Protein AF-A0AAV3X616-F1 (afdb_monomer_lite)

Organism: NCBI:txid2530354

Radius of gyration: 13.91 Å; chains: 1; bounding box: 38×22×37 Å

Foldseek 3Di:
DWAWLVRCCVVLVNDSVRVVVCCVVVQWPWDDDPPDPTITTDPVSCCVRSVVVVVVVVVVVPPPD

Structure (mmCIF, N/CA/C/O backbone):
data_AF-A0AAV3X616-F1
#
_entry.id   AF-A0AAV3X616-F1
#
loop_
_atom_site.group_PDB
_atom_site.id
_atom_site.type_symbol
_atom_site.label_atom_id
_atom_site.label_alt_id
_atom_site.label_comp_id
_atom_site.label_asym_id
_atom_site.label_entity_id
_atom_site.label_seq_id
_atom_site.pdbx_PDB_ins_code
_atom_site.Cartn_x
_atom_site.Cartn_y
_atom_site.Cartn_z
_atom_site.occupancy
_atom_site.B_iso_or_equiv
_atom_site.auth_seq_id
_atom_site.auth_comp_id
_atom_site.auth_asym_id
_atom_site.auth_atom_id
_atom_site.pdbx_PDB_model_num
ATOM 1 N N . MET A 1 1 ? -4.277 6.169 -11.054 1.00 90.06 1 MET A N 1
ATOM 2 C CA . MET A 1 1 ? -2.858 6.604 -10.965 1.00 90.06 1 MET A CA 1
ATOM 3 C C . MET A 1 1 ? -2.082 5.642 -10.073 1.00 90.06 1 MET A C 1
ATOM 5 O O . MET A 1 1 ? -2.617 5.245 -9.043 1.00 90.06 1 MET A O 1
ATOM 9 N N . TYR A 1 2 ? -0.843 5.295 -10.439 1.00 94.06 2 TYR A N 1
ATOM 10 C CA . TYR A 1 2 ? 0.048 4.457 -9.626 1.00 94.06 2 TYR A CA 1
ATOM 11 C C . TYR A 1 2 ? 1.111 5.297 -8.907 1.00 94.06 2 TYR A C 1
ATOM 13 O O . TYR A 1 2 ? 1.750 6.152 -9.520 1.00 94.06 2 TYR A O 1
ATOM 21 N N . LEU A 1 3 ? 1.311 5.047 -7.614 1.00 94.38 3 LEU A N 1
ATOM 22 C CA . LEU A 1 3 ? 2.203 5.809 -6.738 1.00 94.38 3 LEU A CA 1
ATOM 23 C C . LEU A 1 3 ? 3.394 4.965 -6.284 1.00 94.38 3 LEU A C 1
ATOM 25 O O . LEU A 1 3 ? 3.256 3.770 -6.027 1.00 94.38 3 LEU A O 1
ATOM 29 N N . SER A 1 4 ? 4.562 5.596 -6.153 1.00 93.81 4 SER A N 1
ATOM 30 C CA . SER A 1 4 ? 5.712 4.970 -5.496 1.00 93.81 4 SER A CA 1
ATOM 31 C C . SER A 1 4 ? 5.412 4.717 -4.009 1.00 93.81 4 SER A C 1
ATOM 33 O O . SER A 1 4 ? 4.529 5.372 -3.448 1.00 93.81 4 SER A O 1
ATOM 35 N N . PRO A 1 5 ? 6.155 3.819 -3.337 1.00 91.75 5 PRO A N 1
ATOM 36 C CA . PRO A 1 5 ? 5.948 3.547 -1.917 1.00 91.75 5 PRO A CA 1
ATOM 37 C C . PRO A 1 5 ? 6.056 4.809 -1.050 1.00 91.75 5 PRO A C 1
ATOM 39 O O . PRO A 1 5 ? 5.208 5.030 -0.196 1.00 91.75 5 PRO A O 1
ATOM 42 N N . GLN A 1 6 ? 7.045 5.669 -1.320 1.00 92.56 6 GLN A N 1
ATOM 43 C CA . GLN A 1 6 ? 7.241 6.934 -0.601 1.00 92.56 6 GLN A CA 1
ATOM 44 C C . GLN A 1 6 ? 6.072 7.902 -0.813 1.00 92.56 6 GLN A C 1
ATOM 46 O O . GLN A 1 6 ? 5.556 8.464 0.149 1.00 92.56 6 GLN A O 1
ATOM 51 N N . LYS A 1 7 ? 5.607 8.057 -2.060 1.00 94.50 7 LYS A N 1
ATOM 52 C CA . LYS A 1 7 ? 4.508 8.976 -2.376 1.00 94.50 7 LYS A CA 1
ATOM 53 C C . LYS A 1 7 ? 3.172 8.487 -1.818 1.00 94.50 7 LYS A C 1
ATOM 55 O O . LYS A 1 7 ? 2.383 9.295 -1.344 1.00 94.50 7 LYS A O 1
ATOM 60 N N . ALA A 1 8 ? 2.918 7.179 -1.855 1.00 94.06 8 ALA A N 1
ATOM 61 C CA . ALA A 1 8 ? 1.737 6.585 -1.235 1.00 94.06 8 ALA A CA 1
ATOM 62 C C . ALA A 1 8 ? 1.770 6.738 0.293 1.00 94.06 8 ALA A C 1
ATOM 64 O O . ALA A 1 8 ? 0.760 7.110 0.883 1.00 94.06 8 ALA A O 1
ATOM 65 N N . ALA A 1 9 ? 2.930 6.514 0.916 1.00 93.62 9 ALA A N 1
ATOM 66 C CA . ALA A 1 9 ? 3.087 6.667 2.355 1.00 93.62 9 ALA A CA 1
ATOM 67 C C . ALA A 1 9 ? 2.816 8.102 2.815 1.00 93.62 9 ALA A C 1
ATOM 69 O O . ALA A 1 9 ? 2.013 8.298 3.716 1.00 93.62 9 ALA A O 1
ATOM 70 N N . GLN A 1 10 ? 3.401 9.097 2.139 1.00 94.50 10 GLN A N 1
ATOM 71 C CA . GLN A 1 10 ? 3.153 10.510 2.441 1.00 94.50 10 GLN A CA 1
ATOM 72 C C . GLN A 1 10 ? 1.704 10.926 2.171 1.00 94.50 10 GLN A C 1
ATOM 74 O O . GLN A 1 10 ? 1.099 11.604 2.991 1.00 94.50 10 GLN A O 1
ATOM 79 N N . LYS A 1 11 ? 1.128 10.530 1.027 1.00 93.50 11 LYS A N 1
ATOM 80 C CA . LYS A 1 11 ? -0.216 10.983 0.634 1.00 93.50 11 LYS A CA 1
ATOM 81 C C . LYS A 1 11 ? -1.310 10.457 1.565 1.00 93.50 11 LYS A C 1
ATOM 83 O O . LYS A 1 11 ? -2.272 11.170 1.832 1.00 93.50 11 LYS A O 1
ATOM 88 N N . TYR A 1 12 ? -1.200 9.203 1.993 1.00 91.50 12 TYR A N 1
ATOM 89 C CA . TYR A 1 12 ? -2.251 8.542 2.770 1.00 91.50 12 TYR A CA 1
ATOM 90 C C . TYR A 1 12 ? -1.924 8.413 4.255 1.00 91.50 12 TYR A C 1
ATOM 92 O O . TYR A 1 12 ? -2.766 7.915 5.001 1.00 91.50 12 TYR A O 1
ATOM 100 N N . ASP A 1 13 ? -0.738 8.870 4.662 1.00 91.56 13 ASP A N 1
ATOM 101 C CA . ASP A 1 13 ? -0.194 8.702 6.008 1.00 91.56 13 ASP A CA 1
ATOM 102 C C . ASP A 1 13 ? -0.187 7.223 6.440 1.00 91.56 13 ASP A C 1
ATOM 104 O O . ASP A 1 13 ? -0.705 6.822 7.480 1.00 91.56 13 ASP A O 1
ATOM 108 N N . ILE A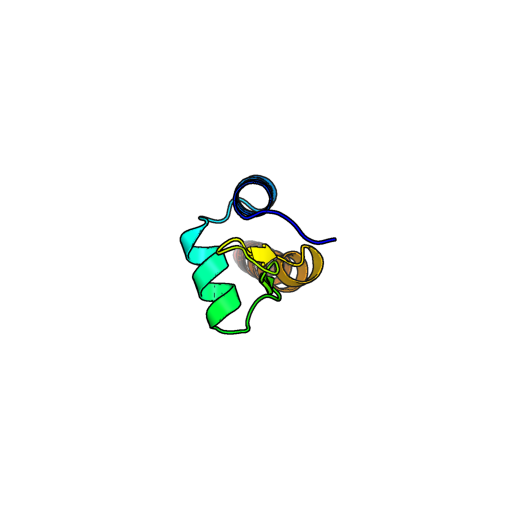 1 14 ? 0.340 6.363 5.559 1.00 91.00 14 ILE A N 1
ATOM 109 C CA . ILE A 1 14 ? 0.402 4.908 5.759 1.00 91.00 14 ILE A CA 1
ATOM 110 C C . ILE A 1 14 ? 1.857 4.462 5.736 1.00 91.00 14 ILE A C 1
ATOM 112 O O . ILE A 1 14 ? 2.580 4.691 4.768 1.00 91.00 14 ILE A O 1
ATOM 116 N N . HIS A 1 15 ? 2.281 3.725 6.760 1.00 92.31 15 HIS A N 1
ATOM 117 C CA . HIS A 1 15 ? 3.635 3.188 6.806 1.00 92.31 15 HIS A CA 1
ATOM 118 C C . HIS A 1 15 ? 3.935 2.271 5.587 1.00 92.31 15 HIS A C 1
ATOM 120 O O . HIS A 1 15 ? 3.122 1.398 5.259 1.00 92.31 15 HIS A O 1
ATOM 126 N N . PRO A 1 16 ? 5.113 2.369 4.928 1.00 90.81 16 PRO A N 1
ATOM 127 C CA . PRO A 1 16 ? 5.433 1.580 3.727 1.00 90.81 16 PRO A CA 1
ATOM 128 C C . PRO A 1 16 ? 5.326 0.056 3.901 1.00 90.81 16 PRO A C 1
ATOM 130 O O . PRO A 1 16 ? 4.958 -0.667 2.968 1.00 90.81 16 PRO A O 1
ATOM 133 N N . LYS A 1 17 ? 5.626 -0.446 5.108 1.00 92.62 17 LYS A N 1
ATOM 134 C CA . LYS A 1 17 ? 5.457 -1.868 5.460 1.00 92.62 17 LYS A CA 1
ATOM 135 C C . LYS A 1 17 ? 3.985 -2.287 5.418 1.00 92.62 17 LYS A C 1
ATOM 137 O O . LYS A 1 17 ? 3.681 -3.356 4.897 1.00 92.62 17 LYS A O 1
ATOM 142 N N . THR A 1 18 ? 3.084 -1.425 5.888 1.00 93.44 18 THR A N 1
ATOM 143 C CA . THR A 1 18 ? 1.634 -1.647 5.844 1.00 93.44 18 THR A CA 1
ATOM 144 C C . THR A 1 18 ? 1.139 -1.677 4.404 1.00 93.44 18 THR A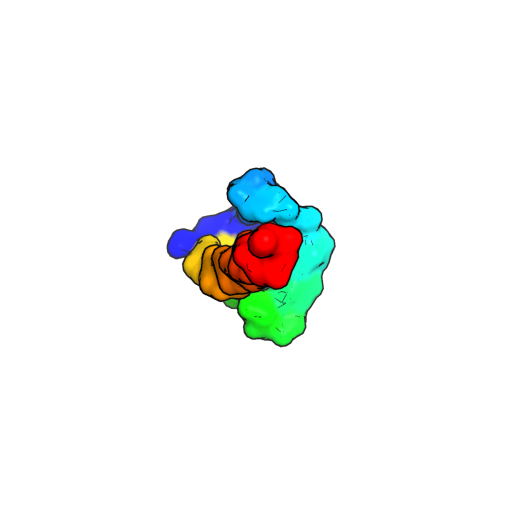 C 1
ATOM 146 O O . THR A 1 18 ? 0.435 -2.608 4.036 1.00 93.44 18 THR A O 1
ATOM 149 N N . LEU A 1 19 ? 1.586 -0.749 3.547 1.00 92.88 19 LEU A N 1
ATOM 150 C CA . LEU A 1 19 ? 1.271 -0.783 2.109 1.00 92.88 19 LEU A CA 1
ATOM 151 C C . LEU A 1 19 ? 1.700 -2.104 1.455 1.00 92.88 19 LEU A C 1
ATOM 153 O O . LEU A 1 19 ? 0.945 -2.703 0.692 1.00 92.88 19 LEU A O 1
ATOM 157 N N . 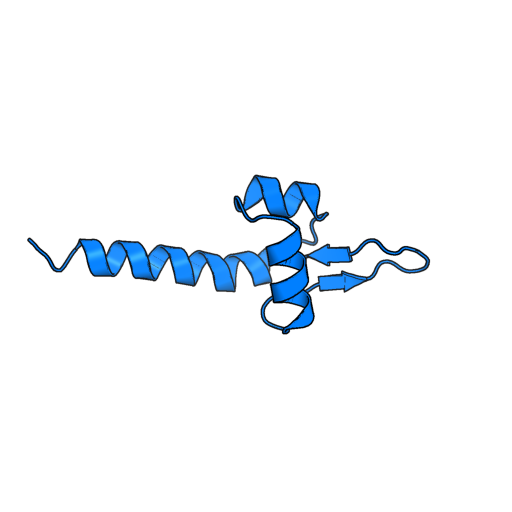SER A 1 20 ? 2.898 -2.589 1.788 1.00 93.62 20 SER A N 1
ATOM 158 C CA . SER A 1 20 ? 3.402 -3.859 1.252 1.00 93.62 20 SER A CA 1
ATOM 159 C C . SER A 1 20 ? 2.573 -5.051 1.728 1.00 93.62 20 SER A C 1
ATOM 161 O O . SER A 1 20 ? 2.281 -5.941 0.932 1.00 93.62 20 SER A O 1
ATOM 163 N N . TRP A 1 21 ? 2.181 -5.064 3.004 1.00 94.50 21 TRP A N 1
ATOM 164 C CA . TRP A 1 21 ? 1.322 -6.101 3.571 1.00 94.50 21 TRP A CA 1
ATOM 165 C C . TRP A 1 21 ? -0.070 -6.097 2.930 1.00 94.50 21 TRP A C 1
ATOM 167 O O . TRP A 1 21 ? -0.508 -7.137 2.451 1.00 94.50 21 TRP A O 1
ATOM 177 N N . LEU A 1 22 ? -0.710 -4.928 2.819 1.00 93.56 22 LEU A N 1
ATOM 178 C CA . LEU A 1 22 ? -2.018 -4.771 2.175 1.00 93.56 22 LEU A CA 1
ATOM 179 C C . LEU A 1 22 ? -1.993 -5.248 0.717 1.00 93.56 22 LEU A C 1
ATOM 181 O O . LEU A 1 22 ? -2.925 -5.911 0.271 1.00 93.56 22 LEU A O 1
ATOM 185 N N . ALA A 1 23 ? -0.922 -4.944 -0.020 1.00 94.25 23 ALA A N 1
ATOM 186 C CA . ALA A 1 23 ? -0.776 -5.402 -1.397 1.00 94.25 23 ALA A CA 1
ATOM 187 C C . ALA A 1 23 ? -0.533 -6.914 -1.491 1.00 94.25 23 ALA A C 1
ATOM 189 O O . ALA A 1 23 ? -1.104 -7.573 -2.354 1.00 94.25 23 ALA A O 1
ATOM 190 N N . ASN A 1 24 ? 0.287 -7.483 -0.601 1.00 94.38 24 ASN A N 1
ATOM 191 C CA . ASN A 1 24 ? 0.500 -8.933 -0.542 1.00 94.38 24 ASN A CA 1
ATOM 192 C C . ASN A 1 24 ? -0.785 -9.690 -0.170 1.00 94.38 24 ASN A C 1
ATOM 194 O O . ASN A 1 24 ? -0.993 -10.795 -0.654 1.00 94.38 24 ASN A O 1
ATOM 198 N N . ALA A 1 25 ? -1.631 -9.095 0.671 1.00 94.50 25 ALA A N 1
ATOM 199 C CA . ALA A 1 25 ? -2.925 -9.640 1.066 1.00 94.50 25 ALA A CA 1
ATOM 200 C C . ALA A 1 25 ? -4.023 -9.452 -0.002 1.00 94.50 25 ALA A C 1
ATOM 202 O O . ALA A 1 25 ? -5.153 -9.875 0.214 1.00 94.50 25 ALA A O 1
ATOM 203 N N . GLY A 1 26 ? -3.729 -8.786 -1.128 1.00 94.62 26 GLY A N 1
ATOM 204 C CA . GLY A 1 26 ? -4.713 -8.492 -2.177 1.00 94.62 26 GLY A CA 1
ATOM 205 C C . GLY A 1 26 ? -5.752 -7.431 -1.795 1.00 94.62 26 GLY A C 1
ATOM 206 O O . GLY A 1 26 ? -6.724 -7.238 -2.518 1.00 94.62 26 GLY A O 1
ATOM 207 N N . ILE A 1 27 ? -5.555 -6.728 -0.674 1.00 94.06 27 ILE A N 1
ATOM 208 C CA . ILE A 1 27 ? -6.472 -5.692 -0.178 1.00 94.06 27 ILE A CA 1
ATOM 209 C C . ILE A 1 27 ? -6.357 -4.420 -1.021 1.00 94.06 27 ILE A C 1
ATOM 211 O O . ILE A 1 27 ? -7.364 -3.775 -1.314 1.00 94.06 27 ILE A O 1
ATOM 215 N N . ILE A 1 28 ? -5.127 -4.060 -1.404 1.00 94.62 28 ILE A N 1
ATOM 216 C CA . ILE A 1 28 ? -4.864 -2.958 -2.331 1.00 94.62 28 ILE A CA 1
ATOM 217 C C . ILE A 1 28 ? -4.136 -3.459 -3.572 1.00 94.62 28 ILE A C 1
ATOM 219 O O . ILE A 1 28 ? -3.265 -4.325 -3.503 1.00 94.62 28 ILE A O 1
ATOM 223 N N . GLU A 1 29 ? -4.444 -2.865 -4.715 1.00 96.12 29 GLU A N 1
ATOM 224 C CA . GLU A 1 29 ? -3.769 -3.187 -5.966 1.00 96.12 29 GLU A CA 1
ATOM 225 C C . GLU A 1 29 ? -2.363 -2.583 -6.013 1.00 96.12 29 GLU A C 1
ATOM 227 O O . GLU A 1 29 ? -2.153 -1.392 -5.744 1.00 96.12 29 GLU A O 1
ATOM 232 N N . ALA A 1 30 ? -1.397 -3.391 -6.444 1.00 95.75 30 ALA A N 1
ATOM 233 C CA . ALA A 1 30 ? -0.044 -2.947 -6.729 1.00 95.75 30 ALA A CA 1
ATOM 234 C C . ALA A 1 30 ? 0.512 -3.646 -7.972 1.00 95.75 30 ALA A C 1
ATOM 236 O O . ALA A 1 30 ? 0.296 -4.836 -8.178 1.00 95.75 30 ALA A O 1
ATOM 237 N N . ILE A 1 31 ? 1.289 -2.912 -8.762 1.00 94.38 31 ILE A N 1
ATOM 238 C CA . ILE A 1 31 ? 2.065 -3.452 -9.879 1.00 94.38 31 ILE A CA 1
ATOM 239 C C . ILE A 1 31 ? 3.528 -3.578 -9.467 1.00 94.38 31 ILE A C 1
ATOM 241 O O . ILE A 1 31 ? 4.086 -2.689 -8.813 1.00 94.38 31 ILE A O 1
ATOM 245 N N . ARG A 1 32 ? 4.169 -4.681 -9.851 1.00 90.56 32 ARG A N 1
ATOM 246 C CA . ARG A 1 32 ? 5.629 -4.802 -9.785 1.00 90.56 32 ARG A CA 1
ATOM 247 C C . ARG A 1 32 ? 6.212 -4.202 -11.052 1.00 90.56 32 ARG A C 1
ATOM 249 O O . ARG A 1 32 ? 5.703 -4.463 -12.138 1.00 90.56 32 ARG A O 1
ATOM 256 N N . MET A 1 33 ? 7.249 -3.385 -10.915 1.00 89.31 33 MET A N 1
ATOM 257 C CA . MET A 1 33 ? 7.926 -2.868 -12.097 1.00 89.31 33 MET A CA 1
ATOM 258 C C . MET A 1 33 ? 8.806 -3.967 -12.709 1.00 89.31 33 MET A C 1
ATOM 260 O O . MET A 1 33 ? 9.477 -4.682 -11.958 1.00 89.31 33 MET A O 1
ATOM 264 N N . PRO A 1 34 ? 8.832 -4.109 -14.045 1.00 86.38 34 PRO A N 1
ATOM 265 C CA . PRO A 1 34 ? 9.743 -5.041 -14.696 1.00 86.38 34 PRO A CA 1
ATOM 266 C C . PRO A 1 34 ? 11.190 -4.677 -14.346 1.00 86.38 34 PRO A C 1
ATOM 268 O O . PRO A 1 34 ? 11.531 -3.500 -14.222 1.00 86.38 34 PRO A O 1
ATOM 271 N N . ASN A 1 35 ? 12.031 -5.694 -14.147 1.00 88.25 35 ASN A N 1
ATOM 272 C CA . ASN A 1 35 ? 13.457 -5.553 -13.821 1.00 88.25 35 ASN A CA 1
ATOM 273 C C . ASN A 1 35 ? 13.763 -4.769 -12.533 1.00 88.25 35 ASN A C 1
ATOM 275 O O . ASN A 1 35 ? 14.879 -4.292 -12.338 1.00 88.25 35 ASN A O 1
ATOM 279 N N . SER A 1 36 ? 12.794 -4.634 -11.624 1.00 83.44 36 SER A N 1
ATOM 280 C CA . SER A 1 36 ? 12.995 -3.925 -10.367 1.00 83.44 36 SER A CA 1
A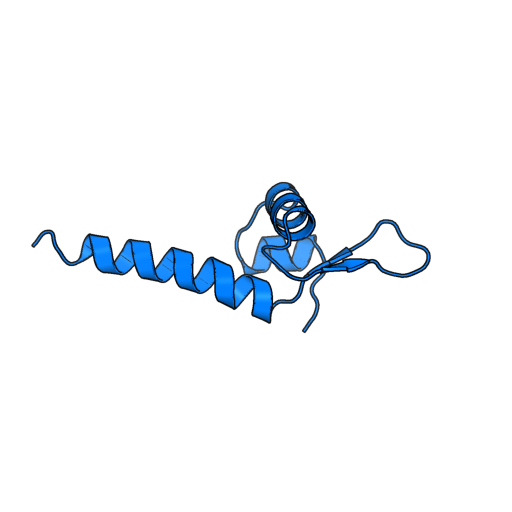TOM 281 C C . SER A 1 36 ? 12.258 -4.585 -9.206 1.00 83.44 36 SER A C 1
ATOM 283 O O . SER A 1 36 ? 11.155 -5.107 -9.344 1.00 83.44 36 SER A O 1
ATOM 285 N N . LYS A 1 37 ? 12.847 -4.501 -8.008 1.00 81.44 37 LYS A N 1
ATOM 286 C CA . LYS A 1 37 ? 12.174 -4.880 -6.754 1.00 81.44 37 LYS A CA 1
ATOM 287 C C . LYS A 1 37 ? 11.139 -3.833 -6.310 1.00 81.44 37 LYS A C 1
ATOM 289 O O . LYS A 1 37 ? 10.455 -4.031 -5.304 1.00 81.44 37 LYS A O 1
ATOM 294 N N . HIS A 1 38 ? 11.018 -2.717 -7.033 1.00 85.69 38 HIS A N 1
ATOM 295 C CA . HIS A 1 38 ? 10.066 -1.658 -6.725 1.00 85.69 38 HIS A CA 1
ATOM 296 C C . HIS A 1 38 ? 8.640 -2.023 -7.149 1.00 85.69 38 HIS A C 1
ATOM 298 O O . HIS A 1 38 ? 8.387 -2.645 -8.182 1.00 85.69 38 HIS A O 1
ATOM 304 N N . ARG A 1 39 ? 7.685 -1.581 -6.330 1.00 91.31 39 ARG A N 1
ATOM 305 C CA . ARG A 1 39 ? 6.248 -1.732 -6.560 1.00 91.31 39 ARG A CA 1
ATOM 306 C C . ARG A 1 39 ? 5.623 -0.354 -6.686 1.00 91.31 39 ARG A C 1
ATOM 308 O O . ARG A 1 39 ? 6.108 0.591 -6.059 1.00 91.31 39 ARG A O 1
ATOM 315 N N . ARG A 1 40 ? 4.539 -0.241 -7.445 1.00 94.62 40 ARG A N 1
ATOM 316 C CA . ARG A 1 40 ? 3.686 0.947 -7.431 1.00 94.62 40 ARG A CA 1
ATOM 317 C C . ARG A 1 40 ? 2.273 0.579 -7.023 1.00 94.62 40 ARG A C 1
ATOM 319 O O . ARG A 1 40 ? 1.750 -0.430 -7.477 1.00 94.62 40 ARG A O 1
ATOM 326 N N . TYR A 1 41 ? 1.667 1.409 -6.190 1.00 95.50 41 TYR A N 1
ATOM 327 C CA . TYR A 1 41 ? 0.356 1.160 -5.599 1.00 95.50 41 TYR A CA 1
ATOM 328 C C . TYR A 1 41 ? -0.726 1.967 -6.310 1.00 95.50 41 TYR A C 1
ATOM 330 O O . TYR A 1 41 ? -0.511 3.138 -6.633 1.00 95.50 41 TYR A O 1
ATOM 338 N N . SER A 1 42 ? -1.882 1.357 -6.551 1.00 96.06 42 SER A N 1
ATOM 339 C CA . SER A 1 42 ? -3.043 2.029 -7.134 1.00 96.06 42 SER A CA 1
ATOM 340 C C . SER A 1 42 ? -3.634 3.010 -6.122 1.00 96.06 42 SER A C 1
ATOM 342 O O . SER A 1 42 ? -4.131 2.607 -5.071 1.00 96.06 42 SER A O 1
ATOM 344 N N . ALA A 1 43 ? -3.598 4.306 -6.443 1.00 94.75 43 ALA A N 1
ATOM 345 C CA . ALA A 1 43 ? -4.183 5.359 -5.611 1.00 94.75 43 ALA A CA 1
ATOM 346 C C . ALA A 1 43 ? -5.676 5.106 -5.338 1.00 94.75 43 ALA A C 1
ATOM 348 O O . ALA A 1 43 ? -6.117 5.211 -4.200 1.00 94.75 43 ALA A O 1
ATOM 349 N N . ALA A 1 44 ? -6.422 4.690 -6.367 1.00 94.19 44 ALA A N 1
ATOM 350 C CA . ALA A 1 44 ? -7.856 4.427 -6.267 1.00 94.19 44 ALA A CA 1
ATOM 351 C C . ALA A 1 44 ? -8.166 3.241 -5.340 1.00 94.19 44 ALA A C 1
ATOM 353 O O . ALA A 1 44 ? -9.112 3.285 -4.559 1.00 94.19 44 ALA A O 1
ATOM 354 N N . SER A 1 45 ? -7.346 2.187 -5.391 1.00 95.12 45 SER A N 1
ATOM 355 C CA . SER A 1 45 ? -7.506 1.023 -4.516 1.00 95.12 45 SER A CA 1
ATOM 356 C C . SER A 1 45 ? -7.208 1.371 -3.051 1.00 95.12 45 SER A C 1
ATOM 358 O O . SER A 1 45 ? -7.978 1.003 -2.161 1.00 95.12 45 SER A O 1
ATOM 360 N N . ILE A 1 46 ? -6.158 2.169 -2.801 1.00 93.38 46 ILE A N 1
ATOM 361 C CA . ILE A 1 46 ? -5.862 2.692 -1.458 1.00 93.38 46 I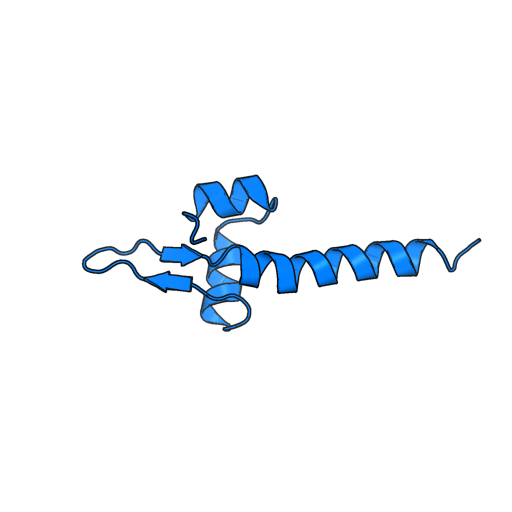LE A CA 1
ATOM 362 C C . ILE A 1 46 ? -7.006 3.581 -0.962 1.00 93.38 46 ILE A C 1
ATOM 364 O O . ILE A 1 46 ? -7.463 3.396 0.160 1.00 93.38 46 ILE A O 1
ATOM 368 N N . GLU A 1 47 ? -7.503 4.509 -1.779 1.00 92.06 47 GLU A N 1
ATOM 369 C CA . GLU A 1 47 ? -8.610 5.409 -1.418 1.00 92.06 47 GLU A CA 1
ATOM 370 C C . GLU A 1 47 ? -9.896 4.638 -1.108 1.00 92.06 47 GLU A C 1
ATOM 372 O O . GLU A 1 47 ? -10.558 4.925 -0.114 1.00 92.06 47 GLU A O 1
ATOM 377 N N . LYS A 1 48 ? -10.215 3.599 -1.886 1.00 90.31 48 LYS A N 1
ATOM 378 C CA . LYS A 1 48 ? -11.374 2.731 -1.638 1.00 90.31 48 LYS A CA 1
ATOM 379 C C . LYS A 1 48 ? -11.291 2.028 -0.282 1.00 90.31 48 LYS A C 1
ATOM 381 O O . LYS A 1 48 ? -12.302 1.919 0.409 1.00 90.31 48 LYS A O 1
ATOM 386 N N . TYR A 1 49 ? -10.113 1.538 0.097 1.00 87.88 49 TYR A N 1
ATOM 387 C CA . TYR A 1 49 ? -9.917 0.844 1.370 1.00 87.88 49 TYR A CA 1
ATOM 388 C C . TYR A 1 49 ? -9.814 1.820 2.551 1.00 87.88 49 TYR A C 1
ATOM 390 O O . TYR A 1 49 ? -10.532 1.698 3.544 1.00 87.88 49 TYR A O 1
ATOM 398 N N . TRP A 1 50 ? -8.949 2.824 2.431 1.00 82.31 50 TRP A N 1
ATOM 399 C CA . TRP A 1 50 ? -8.618 3.757 3.507 1.00 82.31 50 TRP A CA 1
ATOM 400 C C . TRP A 1 50 ? -9.693 4.826 3.719 1.00 82.31 50 TRP A C 1
ATOM 402 O O . TRP A 1 50 ? -9.972 5.206 4.855 1.00 82.31 50 TRP A O 1
ATOM 412 N N . GLY A 1 51 ? -10.354 5.270 2.648 1.00 72.75 51 GLY A N 1
ATOM 413 C CA . GLY A 1 51 ? -11.515 6.158 2.728 1.00 72.75 51 GLY A CA 1
ATOM 414 C C . GLY A 1 51 ? -12.661 5.519 3.512 1.00 72.75 51 GLY A C 1
ATOM 415 O O . GLY A 1 51 ? -13.209 6.147 4.415 1.00 72.75 51 GLY A O 1
ATOM 416 N N . ARG A 1 52 ? -12.939 4.227 3.270 1.00 66.69 52 ARG A N 1
ATOM 417 C CA . ARG A 1 52 ? -13.914 3.454 4.062 1.00 66.69 52 ARG A CA 1
ATOM 418 C C . ARG A 1 52 ? -13.510 3.319 5.530 1.00 66.69 52 ARG A C 1
ATOM 420 O O . ARG A 1 52 ? -14.380 3.325 6.394 1.00 66.69 52 ARG A O 1
ATOM 427 N N . ALA A 1 53 ? -12.217 3.192 5.830 1.00 63.19 53 ALA A N 1
ATOM 428 C CA . ALA A 1 53 ? -11.742 3.125 7.211 1.00 63.19 53 ALA A CA 1
ATOM 429 C C . ALA A 1 53 ? -11.972 4.450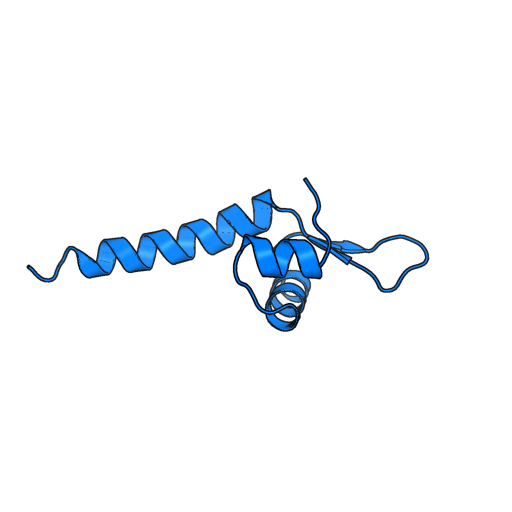 7.959 1.00 63.19 53 ALA A C 1
ATOM 431 O O . ALA A 1 53 ? -12.479 4.430 9.079 1.00 63.19 53 ALA A O 1
ATOM 432 N N . LYS A 1 54 ? -11.681 5.598 7.329 1.00 62.88 54 LYS A N 1
ATOM 433 C CA . LYS A 1 54 ? -11.914 6.924 7.930 1.00 62.88 54 LYS A CA 1
ATOM 434 C C . LYS A 1 54 ? -13.400 7.230 8.148 1.00 62.88 54 LYS A C 1
ATOM 436 O O . LYS A 1 54 ? -13.749 7.760 9.197 1.00 62.88 54 LYS A O 1
ATOM 441 N N . GLU A 1 55 ? -14.274 6.845 7.218 1.00 60.06 55 GLU A N 1
ATOM 442 C CA . GLU A 1 55 ? -15.724 7.079 7.340 1.00 60.06 55 GLU A CA 1
ATOM 443 C C . GLU A 1 55 ? -16.367 6.305 8.511 1.00 60.06 55 GLU A C 1
ATOM 445 O O . GLU A 1 55 ? -17.323 6.770 9.131 1.00 60.06 55 GLU A O 1
ATOM 450 N N . ARG A 1 56 ? -15.834 5.126 8.862 1.00 59.22 56 ARG A N 1
ATOM 451 C CA . ARG A 1 56 ? -16.337 4.339 10.005 1.00 59.22 56 ARG A CA 1
ATOM 452 C C . ARG A 1 56 ? -15.967 4.955 11.354 1.00 59.22 56 ARG A C 1
ATOM 454 O O . ARG A 1 56 ? -16.729 4.813 12.304 1.00 59.22 56 ARG A O 1
ATOM 461 N N . VAL A 1 57 ? -14.833 5.652 11.435 1.00 59.72 57 VAL A N 1
ATOM 462 C CA . VAL A 1 57 ? -14.409 6.338 12.665 1.00 59.72 57 VAL A CA 1
ATOM 463 C C . VAL A 1 57 ? -15.292 7.557 12.936 1.00 59.72 57 VAL A C 1
ATOM 465 O O . VAL A 1 57 ? -15.706 7.767 14.072 1.00 59.72 57 VAL A O 1
ATOM 468 N N . THR A 1 58 ? -15.656 8.324 11.905 1.00 57.47 58 THR A N 1
ATOM 469 C CA . THR A 1 58 ? -16.514 9.508 12.071 1.00 57.47 58 THR A CA 1
ATOM 470 C C . THR A 1 58 ? -17.966 9.163 12.382 1.00 57.47 58 THR A C 1
ATOM 472 O O . THR A 1 58 ? -18.564 9.826 13.224 1.00 57.47 58 THR A O 1
ATOM 475 N N . LYS A 1 59 ? -18.535 8.107 11.784 1.00 57.09 59 LYS A N 1
ATOM 476 C CA . LYS A 1 59 ? -19.916 7.691 12.101 1.00 57.09 59 LYS A CA 1
ATOM 477 C C . LYS A 1 59 ? -20.074 7.188 13.536 1.00 57.09 59 LYS A C 1
ATOM 479 O O . LYS A 1 59 ? -21.091 7.469 14.152 1.00 57.09 59 LYS A O 1
ATOM 484 N N . ASN A 1 60 ? -19.067 6.519 14.098 1.00 54.91 60 ASN A N 1
ATOM 485 C CA . ASN A 1 60 ? -19.117 6.086 15.499 1.00 54.91 60 ASN A CA 1
ATOM 486 C C . ASN A 1 60 ? -18.935 7.238 16.499 1.00 54.91 60 ASN A C 1
ATOM 488 O O . ASN A 1 60 ? -19.402 7.129 17.626 1.00 54.91 60 ASN A O 1
ATOM 492 N N . ALA A 1 61 ? -18.303 8.346 16.102 1.00 54.25 61 ALA A N 1
ATOM 493 C CA . ALA A 1 61 ? -18.159 9.522 16.961 1.00 54.25 61 ALA A CA 1
ATOM 494 C C . ALA A 1 61 ? -19.460 10.342 17.097 1.00 54.25 61 ALA A C 1
ATOM 496 O O . ALA A 1 61 ? -19.594 11.120 18.035 1.00 54.25 61 ALA A O 1
ATOM 497 N N . GLN A 1 62 ? -20.420 10.176 16.179 1.00 51.72 62 GLN A N 1
ATOM 498 C CA . GLN A 1 62 ? -21.680 10.931 16.158 1.00 51.72 62 GLN A CA 1
ATOM 499 C C . GLN A 1 62 ? -22.829 10.282 16.949 1.00 51.72 62 GLN A C 1
ATOM 501 O O . GLN A 1 62 ? -23.858 10.920 17.125 1.00 51.72 62 GLN A O 1
ATOM 506 N N . VAL A 1 63 ? -22.677 9.045 17.435 1.00 54.88 63 VAL A N 1
ATOM 507 C CA . VAL A 1 63 ? -23.749 8.288 18.124 1.00 54.88 63 VAL A CA 1
ATOM 508 C C . VAL A 1 63 ? -23.580 8.328 19.657 1.00 54.88 63 VAL A C 1
ATOM 510 O O . VAL A 1 63 ? -24.089 7.478 20.377 1.00 54.88 63 VAL A O 1
ATOM 513 N N . SER A 1 64 ? -22.828 9.294 20.191 1.00 48.94 64 SER A N 1
ATOM 514 C CA . SER A 1 64 ? -22.577 9.425 21.641 1.00 48.94 64 SER A CA 1
ATOM 515 C C . SER A 1 64 ? -22.854 10.823 22.208 1.00 48.94 64 SER A C 1
ATOM 517 O O . SER A 1 64 ? -22.293 11.178 23.242 1.00 48.94 64 SER A O 1
ATOM 519 N N . LEU A 1 65 ? -23.721 11.600 21.557 1.00 43.78 65 LEU A N 1
ATOM 520 C CA . LEU A 1 65 ? -24.307 12.843 22.077 1.00 43.78 65 LEU A CA 1
ATOM 521 C C . LEU A 1 65 ? -25.831 12.723 22.049 1.00 43.78 65 LEU A C 1
ATOM 523 O O . LEU A 1 65 ? -26.460 13.259 22.984 1.00 43.78 65 LEU A O 1
#

InterPro domains:
  IPR009061 Putative DNA-binding domain superfamily [SSF46955] (1-50)
  IPR041657 Helix-turn-helix domain, group 17 [PF12728] (2-50)

Secondary structure (DSSP, 8-state):
-EE-HHHHHHHHT--HHHHHHHHHTTSS-EEEPTTSS-EEEEHHHHHHHHHHHHHHHHHHHTS--

pLDDT: mean 84.27, std 15.15, range [43.78, 96.12]

Sequence (65 aa):
MYLSPQKAAQKYDIHPKTLSWLANAGIIEAIRMPNSKHRRYSAASIEKYWGRAKERVTKNAQVSL